Protein AF-A0A8T4UFV8-F1 (afdb_monomer_lite)

Radius of gyration: 16.1 Å; chains: 1; bounding box: 44×24×46 Å

Sequence (125 aa):
MRKVPFVVIIALAGFGLFLSLYMEAIGSAIPLARTTSTLVGVVGYGTILILSFLKLLRPDSKYRFGAAVFYVALFGAAVTAWMLLMELEEARYCHTCVLQLVIIFSILFSCIAGLRIVPWERRAE

Secondary structure (DSSP, 8-state):
--SHHHHHHHHHHHHHHHHHHHHHHHHTTS-THHHHHHHHHHHHHHHHHHHHHHHHH-TT-SS-HHHHHHHHHHHHHHHHHHHHHHHHHTT---HHHHHHHHHHHHHHHHHHHHHHHS-S-SS--

Foldseek 3Di:
DQLPLLVLQLVLLVVQLVLLVVCVVVVVVPDDVSNVLSVLSNVLSVLSNVLSVVCVVCVPDPDPSLVVNLVSLVVNLVSLVVVCVVCVVVVHDDPSSVVSNVSSVSNNVSSVVSCVVDPPPDPVD

pLDDT: mean 74.23, std 14.19, range [41.56, 90.44]

Structure (mmCIF, N/CA/C/O backbone):
data_AF-A0A8T4UFV8-F1
#
_entry.id   AF-A0A8T4UFV8-F1
#
loop_
_atom_site.group_PDB
_atom_site.id
_atom_site.type_symbol
_atom_site.label_atom_id
_atom_site.label_alt_id
_atom_site.label_comp_id
_atom_site.label_asym_id
_atom_site.label_entity_id
_atom_site.label_seq_id
_atom_site.pdbx_PDB_ins_code
_atom_site.Cartn_x
_atom_site.Cartn_y
_atom_site.Cartn_z
_atom_site.occupancy
_atom_site.B_iso_or_equiv
_atom_site.auth_seq_id
_atom_site.auth_comp_id
_atom_site.auth_asym_id
_atom_site.auth_atom_id
_atom_site.pdbx_PDB_model_num
ATOM 1 N N . MET A 1 1 ? -20.940 -7.078 12.968 1.00 41.56 1 MET A N 1
ATOM 2 C CA . MET A 1 1 ? -19.984 -7.497 11.915 1.00 41.56 1 MET A CA 1
ATOM 3 C C . MET A 1 1 ? -18.995 -6.364 11.557 1.00 41.56 1 MET A C 1
ATOM 5 O O . MET A 1 1 ? -18.971 -5.907 10.428 1.00 41.56 1 MET A O 1
ATOM 9 N N . ARG A 1 2 ? -18.176 -5.870 12.512 1.00 52.84 2 ARG A N 1
ATOM 10 C CA . ARG A 1 2 ? -17.313 -4.662 12.353 1.00 52.84 2 ARG A CA 1
ATOM 11 C C . ARG A 1 2 ? -15.851 -4.927 11.917 1.00 52.84 2 ARG A C 1
ATOM 13 O O . ARG A 1 2 ? -15.102 -3.976 11.735 1.00 52.84 2 ARG A O 1
ATOM 20 N N . LYS A 1 3 ? -15.418 -6.191 11.786 1.00 54.09 3 LYS A N 1
ATOM 21 C CA . LYS A 1 3 ? -13.991 -6.567 11.614 1.00 54.09 3 LYS A CA 1
ATOM 22 C C . LYS A 1 3 ? -13.541 -6.762 10.158 1.00 54.09 3 LYS A C 1
ATOM 24 O O . LYS A 1 3 ? -12.348 -6.722 9.886 1.00 54.09 3 LYS A O 1
ATOM 29 N N . VAL A 1 4 ? -14.482 -6.942 9.233 1.00 55.12 4 VAL A N 1
ATOM 30 C CA . VAL A 1 4 ? -14.207 -7.319 7.836 1.00 55.12 4 VAL A CA 1
ATOM 31 C C . VAL A 1 4 ? -13.317 -6.315 7.074 1.00 55.12 4 VAL A C 1
ATOM 33 O O . VAL A 1 4 ? -12.358 -6.770 6.457 1.00 55.12 4 VAL A O 1
ATOM 36 N N . PRO A 1 5 ? -13.513 -4.979 7.145 1.00 67.00 5 PRO A N 1
ATOM 37 C CA . PRO A 1 5 ? -12.725 -4.059 6.316 1.00 67.00 5 PRO A CA 1
ATOM 38 C C . PRO A 1 5 ? -11.251 -3.965 6.744 1.00 67.00 5 PRO A C 1
ATOM 40 O O . PRO A 1 5 ? -10.377 -3.807 5.901 1.00 67.00 5 PRO A O 1
ATOM 43 N N . PHE A 1 6 ? -10.945 -4.121 8.037 1.00 71.81 6 PHE A N 1
ATOM 44 C CA . PHE A 1 6 ? -9.563 -4.045 8.529 1.00 71.81 6 PHE A CA 1
ATOM 45 C C . PHE A 1 6 ? -8.750 -5.299 8.215 1.00 71.81 6 PHE A C 1
ATOM 47 O O . PHE A 1 6 ? -7.562 -5.193 7.938 1.00 71.81 6 PHE A O 1
ATOM 54 N N . VAL A 1 7 ? -9.380 -6.476 8.208 1.00 80.12 7 VAL A N 1
ATOM 55 C CA . VAL A 1 7 ? -8.702 -7.722 7.821 1.00 80.12 7 VAL A CA 1
ATOM 56 C C . VAL A 1 7 ? -8.296 -7.680 6.345 1.00 80.12 7 VAL A C 1
ATOM 58 O O . VAL A 1 7 ? -7.185 -8.079 6.012 1.00 80.12 7 VAL A O 1
ATOM 61 N N . VAL A 1 8 ? -9.147 -7.121 5.476 1.00 84.38 8 VAL A N 1
ATOM 62 C CA . VAL A 1 8 ? -8.826 -6.921 4.051 1.00 84.38 8 VAL A CA 1
ATOM 63 C C . VAL A 1 8 ? -7.657 -5.948 3.880 1.00 84.38 8 VAL A C 1
ATOM 65 O O . VAL A 1 8 ? -6.725 -6.247 3.140 1.00 84.38 8 VAL A O 1
ATOM 68 N N . ILE A 1 9 ? -7.651 -4.828 4.612 1.00 84.88 9 ILE A N 1
ATOM 69 C CA . ILE A 1 9 ? -6.534 -3.868 4.588 1.00 84.88 9 ILE A CA 1
ATOM 70 C C . ILE A 1 9 ? -5.229 -4.527 5.056 1.00 84.88 9 ILE A C 1
ATOM 72 O O . ILE A 1 9 ? -4.195 -4.316 4.431 1.00 84.88 9 ILE A O 1
ATOM 76 N N . ILE A 1 10 ? -5.266 -5.359 6.103 1.00 87.12 10 ILE A N 1
ATOM 77 C CA . ILE A 1 10 ? -4.088 -6.099 6.584 1.00 87.12 10 ILE A CA 1
ATOM 78 C C . ILE A 1 10 ? -3.585 -7.077 5.518 1.00 87.12 10 ILE A C 1
ATOM 80 O O . ILE A 1 10 ? -2.387 -7.111 5.254 1.00 87.12 10 ILE A O 1
ATOM 84 N N . ALA A 1 11 ? -4.475 -7.842 4.882 1.00 88.88 11 ALA A N 1
ATOM 85 C CA . ALA A 1 11 ? -4.091 -8.783 3.830 1.00 88.88 11 ALA A CA 1
ATOM 86 C C . ALA A 1 11 ? -3.463 -8.065 2.622 1.00 88.88 11 ALA A C 1
ATOM 88 O O . ALA A 1 11 ? -2.393 -8.455 2.159 1.00 88.88 11 ALA A O 1
ATOM 89 N N . LEU A 1 12 ? -4.085 -6.975 2.159 1.00 90.00 12 LEU A N 1
ATOM 90 C CA . LEU A 1 12 ? -3.583 -6.165 1.048 1.00 90.00 12 LEU A CA 1
ATOM 91 C C . LEU A 1 12 ? -2.240 -5.507 1.380 1.00 90.00 12 LEU A C 1
ATOM 93 O O . LEU A 1 12 ? -1.315 -5.559 0.573 1.00 90.00 12 LEU A O 1
ATOM 97 N N . ALA A 1 13 ? -2.106 -4.925 2.573 1.00 88.94 13 ALA A N 1
ATOM 98 C CA . ALA A 1 13 ? -0.862 -4.299 3.004 1.00 88.94 13 ALA A CA 1
ATOM 99 C C . ALA A 1 13 ? 0.253 -5.331 3.234 1.00 88.94 13 ALA A C 1
ATOM 101 O O . ALA A 1 13 ? 1.401 -5.069 2.893 1.00 88.9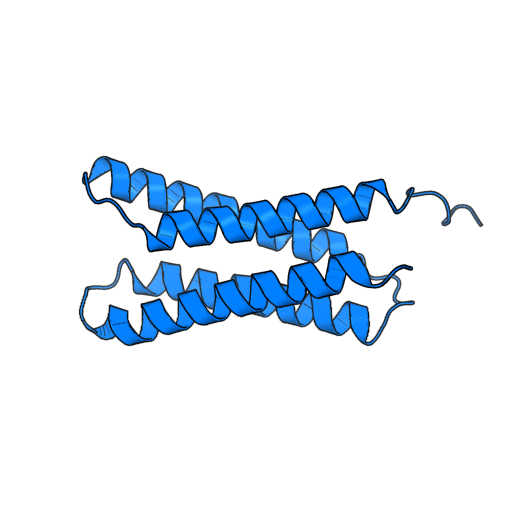4 13 ALA A O 1
ATOM 102 N N . GLY A 1 14 ? -0.078 -6.524 3.737 1.00 90.44 14 GLY A N 1
ATOM 103 C CA . GLY A 1 14 ? 0.857 -7.645 3.851 1.00 90.44 14 GLY A CA 1
ATOM 104 C C . GLY A 1 14 ? 1.376 -8.099 2.490 1.00 90.44 14 GLY A C 1
ATOM 105 O O . GLY A 1 14 ? 2.581 -8.255 2.310 1.00 90.44 14 GLY A O 1
ATOM 106 N N . PHE A 1 15 ? 0.483 -8.233 1.508 1.00 90.00 15 PHE A N 1
ATOM 107 C CA . PHE A 1 15 ? 0.864 -8.578 0.141 1.00 90.00 15 PHE A CA 1
ATOM 108 C C . PHE A 1 15 ? 1.711 -7.479 -0.524 1.00 90.00 15 PHE A C 1
ATOM 110 O O . PHE A 1 15 ? 2.739 -7.778 -1.130 1.00 90.00 15 PHE A O 1
ATOM 117 N N . GLY A 1 16 ? 1.346 -6.203 -0.352 1.00 86.00 16 GLY A N 1
ATOM 118 C CA . GLY A 1 16 ? 2.130 -5.066 -0.851 1.00 86.00 16 GLY A CA 1
ATOM 119 C C . GLY A 1 16 ? 3.519 -4.961 -0.210 1.00 86.00 16 GLY A C 1
ATOM 120 O O . GLY A 1 16 ? 4.506 -4.692 -0.903 1.00 86.00 16 GLY A O 1
ATOM 121 N N . LEU A 1 17 ? 3.621 -5.241 1.094 1.00 88.38 17 LEU A N 1
ATOM 122 C CA . LEU A 1 17 ? 4.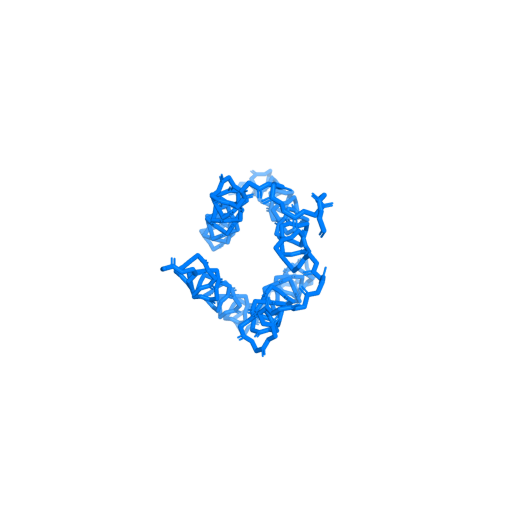892 -5.298 1.816 1.00 88.38 17 LEU A CA 1
ATOM 123 C C . LEU A 1 17 ? 5.771 -6.434 1.288 1.00 88.38 17 LEU A C 1
ATOM 125 O O . LEU A 1 17 ? 6.944 -6.210 0.996 1.00 88.38 17 LEU A O 1
ATOM 129 N N . PHE A 1 18 ? 5.199 -7.630 1.117 1.00 88.19 18 PHE A N 1
ATOM 130 C CA . PHE A 1 18 ? 5.907 -8.778 0.555 1.00 88.19 18 PHE A CA 1
ATOM 131 C C . PHE A 1 18 ? 6.451 -8.466 -0.841 1.00 88.19 18 PHE A C 1
ATOM 133 O O . PHE A 1 18 ? 7.628 -8.697 -1.102 1.00 88.19 18 PHE A O 1
ATOM 140 N N . LEU A 1 19 ? 5.633 -7.868 -1.711 1.00 84.44 19 LEU A N 1
ATOM 141 C CA . LEU A 1 19 ? 6.055 -7.476 -3.054 1.00 84.44 19 LEU A CA 1
ATOM 142 C C . LEU A 1 19 ? 7.193 -6.442 -3.021 1.00 84.44 19 LEU A C 1
ATOM 144 O O . LEU A 1 19 ? 8.127 -6.532 -3.810 1.00 84.44 19 LEU A O 1
ATOM 148 N N . SER A 1 20 ? 7.133 -5.477 -2.099 1.00 83.00 20 SER A N 1
ATOM 149 C CA . SER A 1 20 ? 8.171 -4.447 -1.941 1.00 83.00 20 SER A CA 1
ATOM 150 C C . SER A 1 20 ? 9.498 -5.047 -1.466 1.00 83.00 20 SER A C 1
ATOM 152 O O . SER A 1 20 ? 10.544 -4.728 -2.021 1.00 83.00 20 SER A O 1
ATOM 154 N N . LEU A 1 21 ? 9.457 -5.973 -0.503 1.00 83.56 21 LEU A N 1
ATOM 155 C CA . LEU A 1 21 ? 10.639 -6.709 -0.037 1.00 83.56 21 LEU A CA 1
ATOM 156 C C . LEU A 1 21 ? 11.196 -7.649 -1.111 1.00 83.56 21 LEU A C 1
ATOM 158 O O . LEU A 1 21 ? 12.407 -7.781 -1.245 1.00 83.56 21 LEU A O 1
ATOM 162 N N . TYR A 1 22 ? 10.327 -8.281 -1.899 1.00 81.50 22 TYR A N 1
ATOM 163 C CA . TYR A 1 22 ? 10.723 -9.120 -3.029 1.00 81.50 22 TYR A CA 1
ATOM 164 C C . TYR A 1 22 ? 11.426 -8.300 -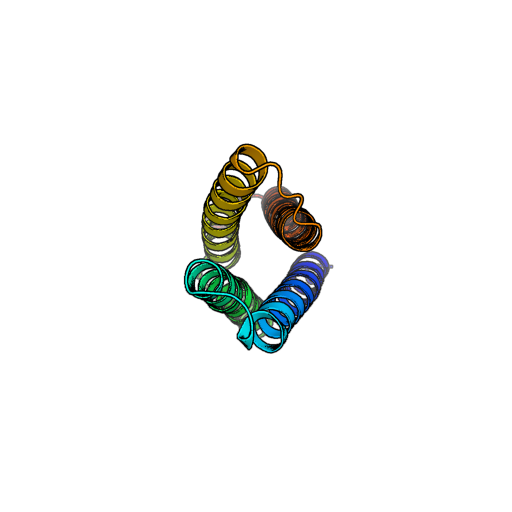4.120 1.00 81.50 22 TYR A C 1
ATOM 166 O O . TYR A 1 22 ? 12.466 -8.712 -4.632 1.00 81.50 22 TYR A O 1
ATOM 174 N N . MET A 1 23 ? 10.904 -7.107 -4.430 1.00 74.19 23 MET A N 1
ATOM 175 C CA . MET A 1 23 ? 11.548 -6.157 -5.342 1.00 74.19 23 MET A CA 1
ATOM 176 C C . MET A 1 23 ? 12.883 -5.650 -4.799 1.00 74.19 23 MET A C 1
ATOM 178 O O . MET A 1 23 ? 13.805 -5.494 -5.586 1.00 74.19 23 MET A O 1
ATOM 182 N N . GLU A 1 24 ? 13.011 -5.424 -3.491 1.00 75.88 24 GLU A N 1
ATOM 183 C CA . GLU A 1 24 ? 14.287 -5.053 -2.864 1.00 75.88 24 GLU A CA 1
ATOM 184 C C . GLU A 1 24 ? 15.309 -6.194 -2.965 1.00 75.88 24 GLU A C 1
ATOM 186 O O . GLU A 1 24 ? 16.445 -5.992 -3.391 1.00 75.88 24 GLU A O 1
ATOM 191 N N . ALA A 1 25 ? 14.884 -7.421 -2.650 1.00 73.19 25 ALA A N 1
ATOM 192 C CA . ALA A 1 25 ? 15.738 -8.603 -2.690 1.00 73.19 25 ALA A CA 1
ATOM 193 C C . ALA A 1 25 ? 16.275 -8.881 -4.105 1.00 73.19 25 ALA A C 1
ATOM 195 O O . ALA A 1 25 ? 17.467 -9.140 -4.275 1.00 73.19 25 ALA A O 1
ATOM 196 N N . ILE A 1 26 ? 15.420 -8.778 -5.129 1.00 70.06 26 ILE A N 1
ATOM 197 C CA . ILE A 1 26 ? 15.797 -8.987 -6.539 1.00 70.06 26 ILE A CA 1
ATOM 198 C C . ILE A 1 26 ? 16.455 -7.741 -7.149 1.00 70.06 26 ILE A C 1
ATOM 200 O O . ILE A 1 26 ? 17.308 -7.845 -8.028 1.00 70.06 26 ILE A O 1
ATOM 204 N N . GLY A 1 27 ? 16.070 -6.553 -6.684 1.00 56.84 27 GLY A N 1
ATOM 205 C CA . GLY A 1 27 ? 16.544 -5.250 -7.148 1.00 56.84 27 GLY A CA 1
ATOM 206 C C . GLY A 1 27 ? 17.980 -4.922 -6.751 1.00 56.84 27 GLY A C 1
ATOM 207 O O . GLY A 1 27 ? 18.545 -3.984 -7.307 1.00 56.84 27 GLY A O 1
ATOM 208 N N . SER A 1 28 ? 18.605 -5.736 -5.896 1.00 49.47 28 SER A N 1
ATOM 209 C CA . SER A 1 28 ? 20.035 -5.677 -5.552 1.00 49.47 28 SER A CA 1
ATOM 210 C C . SER A 1 28 ? 20.998 -5.795 -6.756 1.00 49.47 28 SER A C 1
ATOM 212 O O . SER A 1 28 ? 22.207 -5.654 -6.586 1.00 49.47 28 SER A O 1
ATOM 214 N N . ALA A 1 29 ? 20.478 -5.976 -7.979 1.00 46.25 29 ALA A N 1
ATOM 215 C CA . ALA A 1 29 ? 21.226 -6.004 -9.235 1.00 46.25 29 ALA A CA 1
ATOM 216 C C . ALA A 1 29 ? 21.089 -4.748 -10.146 1.00 46.25 29 ALA A C 1
ATOM 218 O O . ALA A 1 29 ? 21.723 -4.728 -11.200 1.00 46.25 29 ALA A O 1
ATOM 219 N N . ILE A 1 30 ? 20.276 -3.717 -9.828 1.00 45.53 30 ILE A N 1
ATOM 220 C CA . ILE A 1 30 ? 19.976 -2.576 -10.746 1.00 45.53 30 ILE A CA 1
ATOM 221 C C . ILE A 1 30 ? 19.896 -1.226 -9.971 1.00 45.53 30 ILE A C 1
ATOM 223 O O . ILE A 1 30 ? 19.344 -1.201 -8.873 1.00 45.53 30 ILE A O 1
ATOM 227 N N . PRO A 1 31 ? 20.451 -0.098 -10.483 1.00 43.78 31 PRO A N 1
ATOM 228 C CA . PRO A 1 31 ? 20.967 1.001 -9.654 1.00 43.78 31 PRO A CA 1
ATOM 229 C C . PRO A 1 31 ? 19.919 1.933 -9.011 1.00 43.78 31 PRO A C 1
ATOM 231 O O . PRO A 1 31 ? 18.870 2.216 -9.581 1.00 43.78 31 PRO A O 1
ATOM 234 N N . LEU A 1 32 ? 20.296 2.424 -7.821 1.00 44.53 32 LEU A N 1
ATOM 235 C CA . LEU A 1 32 ? 19.887 3.555 -6.954 1.00 44.53 32 LEU A CA 1
ATOM 236 C C . LEU A 1 32 ? 18.525 4.279 -7.099 1.00 44.53 32 LEU A C 1
ATOM 238 O O . LEU A 1 32 ? 18.014 4.752 -6.088 1.00 44.53 32 LEU A O 1
ATOM 242 N N . ALA A 1 33 ? 17.915 4.402 -8.277 1.00 46.25 33 ALA A N 1
ATOM 243 C CA . ALA A 1 33 ? 16.578 5.000 -8.413 1.00 46.25 33 ALA A CA 1
ATOM 244 C C . ALA A 1 33 ? 15.471 4.046 -7.920 1.00 46.25 33 ALA A C 1
ATOM 246 O O . ALA A 1 33 ? 14.411 4.477 -7.471 1.00 46.25 33 ALA A O 1
ATOM 247 N N . ARG A 1 34 ? 15.745 2.734 -7.946 1.00 53.59 34 ARG A N 1
ATOM 248 C CA . ARG A 1 34 ? 14.801 1.689 -7.534 1.00 53.59 34 ARG A CA 1
ATOM 249 C C . ARG A 1 34 ? 14.751 1.490 -6.011 1.00 53.59 34 ARG A C 1
ATOM 251 O O . ARG A 1 34 ? 13.676 1.211 -5.489 1.00 53.59 34 ARG A O 1
ATOM 258 N N . THR A 1 35 ? 15.858 1.712 -5.296 1.00 53.72 35 THR A N 1
ATOM 259 C CA . THR A 1 35 ? 15.987 1.454 -3.844 1.00 53.72 35 THR A CA 1
ATOM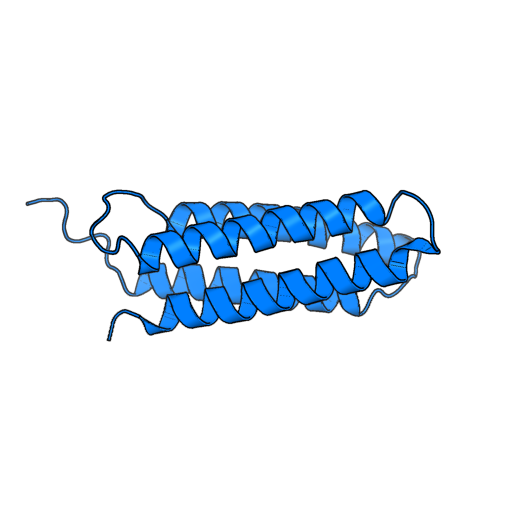 260 C C . THR A 1 35 ? 15.195 2.430 -2.974 1.00 53.72 35 THR A C 1
ATOM 262 O O . THR A 1 35 ? 14.665 2.055 -1.932 1.00 53.72 35 THR A O 1
ATOM 265 N N . THR A 1 36 ? 15.050 3.690 -3.387 1.00 56.88 36 THR A N 1
ATOM 266 C CA . THR A 1 36 ? 14.217 4.653 -2.648 1.00 56.88 36 THR A CA 1
ATOM 267 C C . THR A 1 36 ? 12.733 4.310 -2.770 1.00 56.88 36 THR A C 1
ATOM 269 O O . THR A 1 36 ? 11.998 4.406 -1.790 1.00 56.88 36 THR A O 1
ATOM 272 N N . SER A 1 37 ? 12.292 3.839 -3.941 1.00 64.88 37 SER A N 1
ATOM 273 C CA . SER A 1 37 ? 10.892 3.470 -4.193 1.00 64.88 37 SER A CA 1
ATOM 274 C C . SER A 1 37 ? 10.443 2.231 -3.405 1.00 64.88 37 SER A C 1
ATOM 276 O O . SER A 1 37 ? 9.347 2.211 -2.839 1.00 64.88 37 SER A O 1
ATOM 278 N N . THR A 1 38 ? 11.308 1.220 -3.295 1.00 69.44 38 THR A N 1
ATOM 279 C CA . THR A 1 38 ? 11.058 -0.013 -2.539 1.00 69.44 38 THR A CA 1
ATOM 280 C C . THR A 1 38 ? 11.043 0.252 -1.040 1.00 69.44 38 THR A C 1
ATOM 282 O O . THR A 1 38 ? 10.119 -0.198 -0.364 1.00 69.44 38 THR A O 1
ATOM 285 N N . LEU A 1 39 ? 11.978 1.055 -0.522 1.00 74.69 39 LEU A N 1
ATOM 286 C CA . LEU A 1 39 ? 11.983 1.499 0.877 1.00 74.69 39 LEU A CA 1
ATOM 287 C C . LEU A 1 39 ? 10.732 2.307 1.232 1.00 74.69 39 LEU A C 1
ATOM 289 O O . LEU A 1 39 ? 10.125 2.060 2.274 1.00 74.69 39 LEU A O 1
ATOM 293 N N . VAL A 1 40 ? 10.296 3.224 0.363 1.00 78.75 40 VAL A N 1
ATOM 294 C CA . VAL A 1 40 ? 9.043 3.971 0.564 1.00 78.75 40 VAL A CA 1
ATOM 295 C C . VAL A 1 40 ? 7.841 3.023 0.596 1.00 78.75 40 VAL A C 1
ATOM 297 O O . VAL A 1 40 ? 6.977 3.171 1.461 1.00 78.75 40 VAL A O 1
ATOM 300 N N . GLY A 1 41 ? 7.811 2.006 -0.271 1.00 78.94 41 GLY A N 1
ATOM 301 C CA . GLY A 1 41 ? 6.805 0.942 -0.231 1.00 78.94 41 GLY A CA 1
ATOM 302 C C . GLY A 1 41 ? 6.830 0.159 1.086 1.00 78.94 41 GLY A C 1
ATOM 303 O O . GLY A 1 41 ? 5.795 0.008 1.735 1.00 78.94 41 GLY A O 1
ATOM 304 N N . VAL A 1 42 ? 8.010 -0.278 1.534 1.00 85.44 42 VAL A N 1
ATOM 305 C CA . VAL A 1 42 ? 8.193 -1.020 2.793 1.00 85.44 42 VAL A CA 1
ATOM 306 C C . VAL A 1 42 ? 7.716 -0.202 3.992 1.00 85.44 42 VAL A C 1
ATOM 308 O O . VAL A 1 42 ? 6.937 -0.698 4.807 1.00 85.44 42 VAL A O 1
ATOM 311 N N . VAL A 1 43 ? 8.124 1.065 4.081 1.00 87.56 43 VAL A N 1
ATOM 312 C CA . VAL A 1 43 ? 7.712 1.966 5.164 1.00 87.56 43 VAL A CA 1
ATOM 313 C C . VAL A 1 43 ? 6.213 2.256 5.089 1.00 87.56 43 VAL A C 1
ATOM 315 O O . VAL A 1 43 ? 5.529 2.200 6.112 1.00 87.56 43 VAL A O 1
ATOM 318 N N . GLY A 1 44 ? 5.672 2.510 3.896 1.00 86.44 44 GLY A N 1
ATOM 319 C CA . GLY A 1 44 ? 4.254 2.793 3.680 1.00 86.44 44 GLY A CA 1
ATOM 320 C C . GLY A 1 44 ? 3.353 1.623 4.078 1.00 86.44 44 GLY A C 1
ATOM 321 O O . GLY A 1 44 ? 2.500 1.766 4.958 1.00 86.44 44 GLY A O 1
ATOM 322 N N . TYR A 1 45 ? 3.572 0.440 3.497 1.00 87.69 45 TYR A N 1
ATOM 323 C CA . TYR A 1 45 ? 2.795 -0.761 3.819 1.00 87.69 45 TYR A CA 1
ATOM 324 C C . TYR A 1 45 ? 3.030 -1.243 5.254 1.00 87.69 45 TYR A C 1
ATOM 326 O O . TYR A 1 45 ? 2.076 -1.651 5.919 1.00 87.69 45 TYR A O 1
ATOM 334 N N . GLY A 1 46 ? 4.260 -1.137 5.769 1.00 88.19 46 GLY A N 1
ATOM 335 C CA . GLY A 1 46 ? 4.574 -1.436 7.167 1.00 88.19 46 GLY A CA 1
ATOM 336 C C . GLY A 1 46 ? 3.801 -0.538 8.135 1.00 88.19 46 GLY A C 1
ATOM 337 O O . GLY A 1 46 ? 3.188 -1.026 9.084 1.00 88.19 46 GLY A O 1
ATOM 338 N N . THR A 1 47 ? 3.729 0.763 7.849 1.00 88.06 47 THR A N 1
ATOM 339 C CA . THR A 1 47 ? 2.941 1.717 8.644 1.00 88.06 47 THR A CA 1
ATOM 340 C C . THR A 1 47 ? 1.447 1.390 8.581 1.00 88.06 47 THR A C 1
ATOM 342 O O . THR A 1 47 ? 0.782 1.367 9.617 1.00 88.06 47 THR A O 1
ATOM 345 N N . ILE A 1 48 ? 0.912 1.066 7.396 1.00 87.00 48 ILE A N 1
ATOM 346 C CA . ILE A 1 48 ? -0.491 0.648 7.231 1.00 87.00 48 ILE A CA 1
ATOM 347 C C . ILE A 1 48 ? -0.791 -0.615 8.049 1.00 87.00 48 ILE A C 1
ATOM 349 O O . ILE A 1 48 ? -1.818 -0.668 8.733 1.00 87.00 48 ILE A O 1
ATOM 353 N N . LEU A 1 49 ? 0.100 -1.611 8.026 1.00 87.88 49 LEU A N 1
ATOM 354 C CA . LEU A 1 49 ? -0.031 -2.838 8.813 1.00 87.88 49 LEU A CA 1
ATOM 355 C C . LEU A 1 49 ? -0.044 -2.545 10.309 1.00 87.88 49 LEU A C 1
ATOM 357 O O . LEU A 1 49 ? -0.974 -2.965 10.995 1.00 87.88 49 LEU A O 1
ATOM 361 N N . ILE A 1 50 ? 0.935 -1.788 10.810 1.00 87.81 50 ILE A N 1
ATOM 362 C CA . ILE A 1 50 ? 1.035 -1.441 12.233 1.00 87.81 50 ILE A CA 1
ATOM 363 C C . ILE A 1 50 ? -0.225 -0.701 12.688 1.00 87.81 50 ILE A C 1
ATOM 365 O O . ILE A 1 50 ? -0.831 -1.077 13.691 1.00 87.81 50 ILE A O 1
ATOM 369 N N . LEU A 1 51 ? -0.678 0.305 11.935 1.00 84.75 51 LEU A N 1
ATOM 370 C CA . LEU A 1 51 ? -1.893 1.060 12.257 1.00 84.75 51 LEU A CA 1
ATOM 371 C C . LEU A 1 51 ? -3.150 0.176 12.240 1.00 84.75 51 LEU A C 1
ATOM 373 O O . LEU A 1 51 ? -4.030 0.331 13.092 1.00 84.75 51 LEU A O 1
ATOM 377 N N . SER A 1 52 ? -3.227 -0.772 11.306 1.00 82.19 52 SER A N 1
ATOM 378 C CA . SER A 1 52 ? -4.358 -1.699 11.192 1.00 82.19 52 SER A CA 1
ATOM 379 C C . SER A 1 52 ? -4.373 -2.728 12.327 1.00 82.19 52 SER A C 1
ATOM 381 O O . SER A 1 52 ? -5.428 -2.980 12.912 1.00 82.19 52 SER A O 1
ATOM 383 N N . PHE A 1 53 ? -3.209 -3.259 12.715 1.00 82.50 53 PHE A N 1
ATOM 384 C CA . PHE A 1 53 ? -3.058 -4.136 13.880 1.00 82.50 53 PHE A CA 1
ATOM 385 C C . PHE A 1 53 ? -3.342 -3.402 15.193 1.00 82.50 53 PHE A C 1
ATOM 387 O O . PHE A 1 53 ? -4.050 -3.931 16.049 1.00 82.50 53 PHE A O 1
ATOM 394 N N . LEU A 1 54 ? -2.873 -2.160 15.342 1.00 81.62 54 LEU A N 1
ATOM 395 C CA . LEU A 1 54 ? -3.168 -1.323 16.507 1.00 81.62 54 LEU A CA 1
ATOM 396 C C . LEU A 1 54 ? -4.669 -1.072 16.660 1.00 81.62 54 LEU A C 1
ATOM 398 O O . LEU A 1 54 ? -5.178 -1.105 17.781 1.00 81.62 54 LEU A O 1
ATOM 402 N N . LYS A 1 55 ? -5.402 -0.881 15.555 1.00 75.75 55 LYS A N 1
ATOM 403 C CA . LYS A 1 55 ? -6.867 -0.782 15.601 1.00 75.75 55 LYS A CA 1
ATOM 404 C C . LYS A 1 55 ? -7.522 -2.096 16.034 1.00 75.75 55 LYS A C 1
ATOM 406 O O . LYS A 1 55 ? -8.523 -2.053 16.748 1.00 75.75 55 LYS A O 1
ATOM 411 N N . LEU A 1 56 ? -6.965 -3.237 15.623 1.00 74.25 56 LEU A N 1
ATOM 412 C CA . LEU A 1 56 ? -7.438 -4.564 16.022 1.00 74.25 56 LEU A CA 1
ATOM 413 C C . LEU A 1 56 ? -7.237 -4.810 17.528 1.00 74.25 56 LEU A C 1
ATOM 415 O O . LEU A 1 56 ? -8.126 -5.346 18.184 1.00 74.25 56 LEU A O 1
ATOM 419 N N . LEU A 1 57 ? -6.088 -4.383 18.061 1.00 77.19 57 LEU A N 1
ATOM 420 C CA . LEU A 1 57 ? -5.696 -4.531 19.467 1.00 77.19 57 LEU A CA 1
ATOM 421 C C . LEU A 1 57 ? -6.379 -3.515 20.394 1.00 77.19 57 LEU A C 1
ATOM 423 O O . LEU A 1 57 ? -6.650 -3.823 21.551 1.00 77.19 57 LEU A O 1
ATOM 427 N N . ARG A 1 58 ? -6.659 -2.298 19.911 1.00 74.69 58 ARG A N 1
ATOM 428 C CA . ARG A 1 58 ? -7.339 -1.233 20.669 1.00 74.69 58 ARG A CA 1
ATOM 429 C C . ARG A 1 58 ? -8.540 -0.684 19.887 1.00 74.69 58 ARG A C 1
ATOM 431 O O . ARG A 1 58 ? -8.468 0.425 19.340 1.00 74.69 58 ARG A O 1
ATOM 438 N N . PRO A 1 59 ? -9.663 -1.424 19.841 1.00 65.56 59 PRO A N 1
ATOM 439 C CA . PRO A 1 59 ? -10.844 -1.025 19.078 1.00 65.56 59 PRO A CA 1
ATOM 440 C C . PRO A 1 59 ? -11.502 0.261 19.606 1.00 65.56 59 PRO A C 1
ATOM 442 O O . PRO A 1 59 ? -11.931 1.077 18.785 1.00 65.56 59 PRO A O 1
ATOM 445 N N . ASP A 1 60 ? -11.487 0.489 20.924 1.00 63.03 60 ASP A N 1
ATOM 446 C CA . ASP A 1 60 ? -12.151 1.623 21.602 1.00 63.03 60 ASP A CA 1
ATOM 447 C C . ASP A 1 60 ? -11.295 2.890 21.713 1.00 63.03 60 ASP A C 1
ATOM 449 O O . ASP A 1 60 ? -11.672 3.879 22.344 1.00 63.03 60 ASP A O 1
ATOM 453 N N . SER A 1 61 ? -10.119 2.895 21.088 1.00 63.16 61 SER A N 1
ATOM 454 C CA . SER A 1 61 ? -9.270 4.076 21.106 1.00 63.16 61 SER A CA 1
ATOM 455 C C . SER A 1 61 ? -9.946 5.252 20.377 1.00 63.16 61 SER A C 1
ATOM 457 O O . SER A 1 61 ? -10.544 5.105 19.304 1.00 63.16 61 SER A O 1
ATOM 459 N N . LYS A 1 62 ? -9.778 6.460 20.932 1.00 59.53 62 LYS A N 1
ATOM 460 C CA . LYS A 1 62 ? -10.217 7.714 20.303 1.00 59.53 62 LYS A CA 1
ATOM 461 C C . LYS A 1 62 ? -9.427 8.051 19.027 1.00 59.53 62 LYS A C 1
ATOM 463 O O . LYS A 1 62 ? -9.832 8.984 18.330 1.00 59.53 62 LYS A O 1
ATOM 468 N N . TYR A 1 63 ? -8.346 7.328 18.719 1.00 60.00 63 TYR A N 1
ATOM 469 C CA . TYR A 1 63 ? -7.470 7.592 17.579 1.00 60.00 63 TYR A CA 1
ATOM 470 C C . TYR A 1 63 ? -8.155 7.245 16.249 1.00 60.00 63 TYR A C 1
ATOM 472 O O . TYR A 1 63 ? -8.722 6.164 16.059 1.00 60.00 63 TYR A O 1
ATOM 480 N N . ARG A 1 64 ? -8.072 8.176 15.291 1.00 69.44 64 ARG A N 1
ATOM 481 C CA . ARG A 1 64 ? -8.620 8.038 13.933 1.00 69.44 64 ARG A CA 1
ATOM 482 C C . ARG A 1 64 ? -7.695 7.190 13.048 1.00 69.44 64 ARG A C 1
ATOM 484 O O . ARG A 1 64 ? -7.228 7.654 12.014 1.00 69.44 64 ARG A O 1
ATOM 491 N N . PHE A 1 65 ? -7.438 5.942 13.444 1.00 73.94 65 PHE A N 1
ATOM 492 C CA . PHE A 1 65 ? -6.547 5.027 12.716 1.00 73.94 65 PHE A CA 1
ATOM 493 C C . PHE A 1 65 ? -6.936 4.859 11.240 1.00 73.94 65 PHE A C 1
ATOM 495 O O . PHE A 1 65 ? -6.063 4.834 10.383 1.00 73.94 65 PHE A O 1
ATOM 502 N N . GLY A 1 66 ? -8.237 4.828 10.925 1.00 70.94 66 GLY A N 1
ATOM 503 C CA . GLY A 1 66 ? -8.709 4.766 9.537 1.00 70.94 66 GLY A CA 1
ATOM 504 C C . GLY A 1 66 ? -8.319 5.991 8.702 1.00 70.94 66 GLY A C 1
ATOM 505 O O . GLY A 1 66 ? -7.952 5.836 7.544 1.00 70.94 66 GLY A O 1
ATOM 506 N N . ALA A 1 67 ? -8.322 7.191 9.295 1.00 75.12 67 ALA A N 1
ATOM 507 C CA . ALA A 1 67 ? -7.868 8.403 8.614 1.00 75.12 67 ALA A CA 1
ATOM 508 C C . ALA A 1 67 ? -6.347 8.388 8.412 1.00 75.12 67 ALA A C 1
ATOM 510 O O . ALA A 1 67 ? -5.876 8.723 7.334 1.00 75.12 67 ALA A O 1
ATOM 511 N N . ALA A 1 68 ? -5.582 7.941 9.413 1.00 81.62 68 ALA A N 1
ATOM 512 C CA . ALA A 1 68 ? -4.130 7.804 9.288 1.00 81.62 68 ALA A CA 1
ATOM 513 C C . ALA A 1 68 ? -3.744 6.815 8.174 1.00 81.62 68 ALA A C 1
ATOM 515 O O . ALA A 1 68 ? -2.931 7.151 7.319 1.00 81.62 68 ALA A O 1
ATOM 516 N N . VAL A 1 69 ? -4.382 5.638 8.128 1.00 83.69 69 VAL A N 1
ATOM 517 C CA . VAL A 1 69 ? -4.188 4.660 7.043 1.00 83.69 69 VAL A CA 1
ATOM 518 C C . VAL A 1 69 ? -4.559 5.262 5.687 1.00 83.69 69 VAL A C 1
ATOM 520 O O . VAL A 1 69 ? -3.814 5.089 4.728 1.00 83.69 69 VAL A O 1
ATOM 523 N N . PHE A 1 70 ? -5.662 6.010 5.611 1.00 83.94 70 PHE A N 1
ATOM 524 C CA . PHE A 1 70 ? -6.082 6.679 4.382 1.00 83.94 70 PHE A CA 1
ATOM 525 C C . PHE A 1 70 ? -5.046 7.698 3.884 1.00 83.94 70 PHE A C 1
ATOM 527 O O . PHE A 1 70 ? -4.687 7.657 2.713 1.00 83.94 70 PHE A O 1
ATOM 534 N N . TYR A 1 71 ? -4.516 8.567 4.753 1.00 84.75 71 TYR A N 1
ATOM 535 C CA . TYR A 1 71 ? -3.491 9.545 4.361 1.00 84.75 71 TYR A CA 1
ATOM 536 C C . TYR A 1 71 ? -2.182 8.883 3.926 1.00 84.75 71 TYR A C 1
ATOM 538 O O . TYR A 1 71 ? -1.592 9.301 2.932 1.00 84.75 71 TYR A O 1
ATOM 546 N N . VAL A 1 72 ? -1.749 7.830 4.627 1.00 87.25 72 VAL A N 1
ATOM 547 C CA . VAL A 1 72 ? -0.548 7.069 4.248 1.00 87.25 72 VAL A CA 1
ATOM 548 C C . VAL A 1 72 ? -0.748 6.389 2.892 1.00 87.25 72 VAL A C 1
ATOM 550 O O . VAL A 1 72 ? 0.127 6.472 2.033 1.00 87.25 72 VAL A O 1
ATOM 553 N N . ALA A 1 73 ? -1.910 5.772 2.661 1.00 85.56 73 ALA A N 1
ATOM 554 C CA . ALA A 1 73 ? -2.233 5.152 1.379 1.00 85.56 73 ALA A CA 1
ATOM 555 C C . ALA A 1 73 ? -2.344 6.186 0.244 1.00 85.56 73 ALA A C 1
ATOM 557 O O . ALA A 1 73 ? -1.887 5.920 -0.862 1.00 85.56 73 ALA A O 1
ATOM 558 N N . LEU A 1 74 ? -2.890 7.377 0.511 1.00 87.88 74 LEU A N 1
ATOM 559 C CA . LEU A 1 74 ? -2.994 8.462 -0.469 1.00 87.88 74 LEU A CA 1
ATOM 560 C C . LEU A 1 74 ? -1.609 8.977 -0.879 1.00 87.88 74 LEU A C 1
ATOM 562 O O . LEU A 1 74 ? -1.336 9.147 -2.065 1.00 87.88 74 LEU A O 1
ATOM 566 N N . PHE A 1 75 ? -0.726 9.185 0.101 1.00 88.06 75 PHE A N 1
ATOM 567 C CA . PHE A 1 75 ? 0.658 9.571 -0.155 1.00 88.06 75 PHE A CA 1
ATOM 568 C C . PHE A 1 75 ? 1.393 8.492 -0.961 1.00 88.06 75 PHE A C 1
ATOM 570 O O . PHE A 1 75 ? 2.026 8.805 -1.966 1.00 88.06 75 PHE A O 1
ATOM 577 N N . GLY A 1 76 ? 1.238 7.219 -0.581 1.00 84.56 76 GLY A N 1
ATOM 578 C CA . GLY A 1 76 ? 1.781 6.089 -1.336 1.00 84.56 76 GLY A CA 1
ATOM 579 C C . GLY A 1 76 ? 1.284 6.058 -2.783 1.00 84.56 76 GLY A C 1
ATOM 580 O O . GLY A 1 76 ? 2.090 5.917 -3.694 1.00 84.56 76 GLY A O 1
ATOM 581 N N . ALA A 1 77 ? -0.016 6.276 -3.011 1.00 85.25 77 ALA A N 1
ATOM 582 C CA . ALA A 1 77 ? -0.600 6.315 -4.353 1.00 85.25 77 ALA A CA 1
ATOM 583 C C . ALA A 1 77 ? 0.034 7.407 -5.221 1.00 85.25 77 ALA A C 1
ATOM 585 O O . ALA A 1 77 ? 0.367 7.150 -6.375 1.00 85.25 77 ALA A O 1
ATOM 586 N N . ALA A 1 78 ? 0.219 8.608 -4.665 1.00 86.31 78 ALA A N 1
ATOM 587 C CA . ALA A 1 78 ? 0.826 9.728 -5.376 1.00 86.31 78 ALA A CA 1
ATOM 588 C C . ALA A 1 78 ? 2.280 9.428 -5.768 1.00 86.31 78 ALA A C 1
ATOM 590 O O . ALA A 1 78 ? 2.663 9.652 -6.914 1.00 86.31 78 ALA A O 1
ATOM 591 N N . VAL A 1 79 ? 3.067 8.861 -4.846 1.00 84.38 79 VAL A N 1
ATOM 592 C CA . VAL A 1 79 ? 4.460 8.481 -5.118 1.00 84.38 79 VAL A CA 1
ATOM 593 C C . VAL A 1 79 ? 4.533 7.376 -6.176 1.00 84.38 79 VAL A C 1
ATOM 595 O O . VAL A 1 79 ? 5.293 7.502 -7.133 1.00 84.38 79 VAL A O 1
ATOM 598 N N . THR A 1 80 ? 3.729 6.314 -6.060 1.00 81.62 80 THR A N 1
ATOM 599 C CA . THR A 1 80 ? 3.741 5.217 -7.042 1.00 81.62 80 THR A CA 1
ATOM 600 C C . THR A 1 80 ? 3.225 5.668 -8.411 1.00 81.62 80 THR A C 1
ATOM 602 O O . THR A 1 80 ? 3.755 5.233 -9.429 1.00 81.62 80 THR A O 1
ATOM 605 N N . ALA A 1 81 ? 2.232 6.562 -8.465 1.00 83.62 81 ALA A N 1
ATOM 606 C CA . ALA A 1 81 ? 1.729 7.122 -9.719 1.00 83.62 81 ALA A CA 1
ATOM 607 C C . ALA A 1 81 ? 2.771 8.009 -10.409 1.00 83.62 81 ALA A C 1
ATOM 609 O O . ALA A 1 81 ? 2.956 7.894 -11.618 1.00 83.62 81 ALA A O 1
ATOM 610 N N . TRP A 1 82 ? 3.484 8.842 -9.644 1.00 83.19 82 TRP A N 1
ATOM 611 C CA . TRP A 1 82 ? 4.599 9.632 -10.162 1.00 83.19 82 TRP A CA 1
ATOM 612 C C . TRP A 1 82 ? 5.696 8.735 -10.746 1.00 83.19 82 TRP A C 1
ATOM 614 O O . TRP A 1 82 ? 6.129 8.945 -1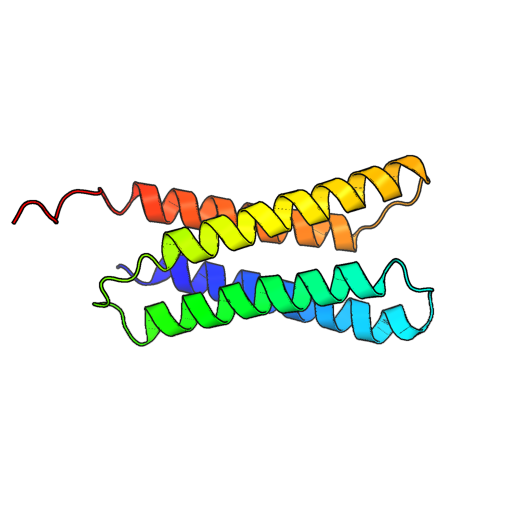1.872 1.00 83.19 82 TRP A O 1
ATOM 624 N N . MET A 1 83 ? 6.092 7.681 -10.025 1.00 74.56 83 MET A N 1
ATOM 625 C CA . MET A 1 83 ? 7.085 6.715 -10.513 1.00 74.56 83 MET A CA 1
ATOM 626 C C . MET A 1 83 ? 6.628 5.999 -11.787 1.00 74.56 83 MET A C 1
ATOM 628 O O . MET A 1 83 ? 7.410 5.842 -12.719 1.00 74.56 83 MET A O 1
ATOM 632 N N . LEU A 1 84 ? 5.356 5.591 -11.851 1.00 77.62 84 LEU A N 1
ATOM 633 C CA . LEU A 1 84 ? 4.805 4.960 -13.048 1.00 77.62 84 LEU A CA 1
ATOM 634 C C . LEU A 1 84 ? 4.841 5.914 -14.252 1.00 77.62 84 LEU A C 1
ATOM 636 O O . LEU A 1 84 ? 5.124 5.466 -15.359 1.00 77.62 84 LEU A O 1
ATOM 640 N N . LEU A 1 85 ? 4.577 7.207 -14.037 1.00 81.12 85 LEU A N 1
ATOM 641 C CA . LEU A 1 85 ? 4.659 8.229 -15.080 1.00 81.12 85 LEU A CA 1
ATOM 642 C C . LEU A 1 85 ? 6.085 8.336 -15.645 1.00 81.12 85 LEU A C 1
ATOM 644 O O . LEU A 1 85 ? 6.250 8.314 -16.860 1.00 81.12 85 LEU A O 1
ATOM 648 N N . MET A 1 86 ? 7.098 8.370 -14.773 1.00 80.12 86 MET A N 1
ATOM 649 C CA . MET A 1 86 ? 8.509 8.431 -15.180 1.00 80.12 86 MET A CA 1
ATOM 650 C C . MET A 1 86 ? 8.933 7.180 -15.974 1.00 80.12 86 MET A C 1
ATOM 652 O O . MET A 1 86 ? 9.609 7.284 -16.990 1.00 80.12 86 MET A O 1
ATOM 656 N N . GLU A 1 87 ? 8.497 5.984 -15.562 1.00 75.94 87 GLU A N 1
ATOM 657 C CA . GLU A 1 87 ? 8.786 4.732 -16.290 1.00 75.94 87 GLU A CA 1
ATOM 658 C C . GLU A 1 87 ? 8.102 4.693 -17.674 1.00 75.94 87 GLU A C 1
ATOM 660 O O . GLU A 1 87 ? 8.677 4.203 -18.650 1.00 75.94 87 GLU A O 1
ATOM 665 N N . LEU A 1 88 ? 6.888 5.252 -17.780 1.00 77.69 88 LEU A N 1
ATOM 666 C CA . LEU A 1 88 ? 6.167 5.421 -19.047 1.00 77.69 88 LEU A CA 1
ATOM 667 C C . LEU A 1 88 ? 6.904 6.361 -20.011 1.00 77.69 88 LEU A C 1
ATOM 669 O O . LEU A 1 88 ? 6.951 6.065 -21.206 1.00 77.69 88 LEU A O 1
ATOM 673 N N . GLU A 1 89 ? 7.497 7.450 -19.511 1.00 80.50 89 GLU A N 1
ATOM 674 C CA . GLU A 1 89 ? 8.328 8.359 -20.316 1.00 80.50 89 GLU A CA 1
ATOM 675 C C . GLU A 1 89 ? 9.581 7.661 -20.869 1.00 80.50 89 GLU A C 1
ATOM 677 O O . GLU A 1 89 ? 9.978 7.914 -22.006 1.00 80.50 89 GLU A O 1
ATOM 682 N N . GLU A 1 90 ? 10.158 6.715 -20.123 1.00 79.12 90 GLU A N 1
ATOM 683 C CA . GLU A 1 90 ? 11.293 5.891 -20.566 1.00 79.12 90 GLU A CA 1
ATOM 684 C C . GLU A 1 90 ? 10.890 4.674 -21.431 1.00 79.12 90 GLU A C 1
ATOM 686 O O . GLU A 1 90 ? 11.736 3.839 -21.765 1.00 79.12 90 GLU A O 1
ATOM 691 N N . ALA A 1 91 ? 9.607 4.545 -21.800 1.00 71.75 91 ALA A N 1
ATOM 692 C CA . ALA A 1 91 ? 9.035 3.399 -22.518 1.00 71.75 91 ALA A CA 1
ATOM 693 C C . ALA A 1 91 ? 9.290 2.034 -21.838 1.00 71.75 91 ALA A C 1
ATOM 695 O O . ALA A 1 91 ? 9.298 0.983 -22.489 1.00 71.75 91 ALA A O 1
ATOM 696 N N . ARG A 1 92 ? 9.471 2.030 -20.512 1.00 72.06 92 ARG A N 1
ATOM 697 C CA . ARG A 1 92 ? 9.624 0.821 -19.699 1.00 72.06 92 ARG A CA 1
ATOM 698 C C . ARG A 1 92 ? 8.310 0.494 -19.007 1.00 72.06 92 ARG A C 1
ATOM 700 O O . ARG A 1 92 ? 7.742 1.286 -18.265 1.00 72.06 92 ARG A O 1
ATOM 707 N N . TYR A 1 93 ? 7.813 -0.718 -19.235 1.00 70.62 93 TYR A N 1
ATOM 708 C CA . TYR A 1 93 ? 6.603 -1.187 -18.570 1.00 70.62 93 TYR A CA 1
ATOM 709 C C . TYR A 1 93 ? 6.943 -1.958 -17.290 1.00 70.62 93 TYR A C 1
ATOM 711 O O . TYR A 1 93 ? 7.512 -3.050 -17.332 1.00 70.62 93 TYR A O 1
ATOM 719 N N . CYS A 1 94 ? 6.552 -1.410 -16.140 1.00 73.88 94 CYS A N 1
ATOM 720 C CA . CYS A 1 94 ? 6.749 -2.038 -14.838 1.00 73.88 94 CYS A CA 1
ATOM 721 C C . CYS A 1 94 ? 5.458 -2.725 -14.349 1.00 73.88 94 CYS A C 1
ATOM 723 O O . CYS A 1 94 ? 4.630 -2.116 -13.666 1.00 73.88 94 CYS A O 1
ATOM 725 N N . HIS A 1 95 ? 5.301 -4.024 -14.645 1.00 76.44 95 HIS A N 1
ATOM 726 C CA . HIS A 1 95 ? 4.169 -4.843 -14.165 1.00 76.44 95 HIS A CA 1
ATOM 727 C C . HIS A 1 95 ? 3.978 -4.766 -12.640 1.00 76.44 95 HIS A C 1
ATOM 729 O O . HIS A 1 95 ? 2.853 -4.749 -12.142 1.00 76.44 95 HIS A O 1
ATOM 735 N N . THR A 1 96 ? 5.073 -4.715 -11.884 1.00 75.31 96 THR A N 1
ATOM 736 C CA . THR A 1 96 ? 5.055 -4.720 -10.416 1.00 75.31 96 THR A CA 1
ATOM 737 C C . THR A 1 96 ? 4.651 -3.367 -9.838 1.00 75.31 96 THR A C 1
ATOM 739 O O . THR A 1 96 ? 3.953 -3.327 -8.827 1.00 75.31 96 THR A O 1
ATOM 742 N N . CYS A 1 97 ? 4.984 -2.269 -10.517 1.00 76.12 97 CYS A N 1
ATOM 743 C CA . CYS A 1 97 ? 4.543 -0.918 -10.178 1.00 76.12 97 CYS A CA 1
ATOM 744 C C . CYS A 1 97 ? 3.026 -0.766 -10.386 1.00 76.12 97 CYS A C 1
ATOM 746 O O . CYS A 1 97 ? 2.324 -0.234 -9.525 1.00 76.12 97 CYS A O 1
ATOM 748 N N . VAL A 1 98 ? 2.495 -1.315 -11.488 1.00 82.94 98 VAL A N 1
ATOM 749 C CA . VAL A 1 98 ? 1.043 -1.373 -11.738 1.00 82.94 98 VAL A CA 1
ATOM 750 C C . VAL A 1 98 ? 0.342 -2.203 -10.661 1.00 82.94 98 VAL A C 1
ATOM 752 O O . VAL A 1 98 ? -0.683 -1.781 -10.127 1.00 82.94 98 VAL A O 1
ATOM 755 N N . LEU A 1 99 ? 0.918 -3.346 -10.274 1.00 84.94 99 LEU A N 1
ATOM 756 C CA . LEU A 1 99 ? 0.372 -4.176 -9.200 1.00 84.94 99 LEU A CA 1
ATOM 757 C C . LEU A 1 99 ? 0.338 -3.427 -7.855 1.00 84.94 99 LEU A C 1
ATOM 759 O O . LEU A 1 99 ? -0.669 -3.491 -7.151 1.00 84.94 99 LEU A O 1
ATOM 763 N N . GLN A 1 100 ? 1.390 -2.671 -7.514 1.00 83.50 100 GLN A N 1
ATOM 764 C CA . GLN A 1 100 ? 1.401 -1.829 -6.311 1.00 83.50 100 GLN A CA 1
ATOM 765 C C . GLN A 1 100 ? 0.299 -0.766 -6.335 1.00 83.50 100 GLN A C 1
ATOM 767 O O . GLN A 1 100 ? -0.384 -0.587 -5.328 1.00 83.50 100 GLN A O 1
ATOM 772 N N . LEU A 1 101 ? 0.067 -0.105 -7.473 1.00 85.25 101 LEU A N 1
ATOM 773 C CA . LEU A 1 101 ? -1.037 0.851 -7.602 1.00 85.25 101 LEU A CA 1
ATOM 774 C C . LEU A 1 101 ? -2.391 0.188 -7.357 1.00 85.25 101 LEU A C 1
ATOM 776 O O . LEU A 1 101 ? -3.192 0.716 -6.588 1.00 85.25 101 LEU A O 1
ATOM 780 N N . VAL A 1 102 ? -2.638 -0.988 -7.942 1.00 90.00 102 VAL A N 1
ATOM 781 C CA . VAL A 1 102 ? -3.892 -1.733 -7.734 1.00 90.00 102 VAL A CA 1
ATOM 782 C C . VAL A 1 102 ? -4.106 -2.057 -6.252 1.00 90.00 102 VAL A C 1
ATOM 784 O O . VAL A 1 102 ? -5.214 -1.886 -5.736 1.00 90.00 102 VAL A O 1
ATOM 787 N N . ILE A 1 103 ? -3.052 -2.469 -5.543 1.00 89.38 103 ILE A N 1
ATOM 788 C CA . ILE A 1 103 ? -3.111 -2.751 -4.101 1.00 89.38 103 ILE A CA 1
ATOM 789 C C . ILE A 1 103 ? -3.449 -1.475 -3.318 1.00 89.38 103 ILE A C 1
ATOM 791 O O . ILE A 1 103 ? -4.362 -1.491 -2.490 1.00 89.38 103 ILE A O 1
ATOM 795 N N . ILE A 1 104 ? -2.770 -0.358 -3.595 1.00 88.00 104 ILE A N 1
ATOM 796 C CA . ILE A 1 104 ? -2.997 0.915 -2.895 1.00 88.00 104 ILE A CA 1
ATOM 797 C C . ILE A 1 104 ? -4.413 1.441 -3.145 1.00 88.00 104 ILE A C 1
ATOM 799 O O . ILE A 1 104 ? -5.096 1.833 -2.198 1.00 88.00 104 ILE A O 1
ATOM 803 N N . PHE A 1 105 ? -4.899 1.396 -4.388 1.00 88.81 105 PHE A N 1
ATOM 804 C CA . PHE A 1 105 ? -6.273 1.783 -4.708 1.00 88.81 105 PHE A CA 1
ATOM 805 C C . PHE A 1 105 ? -7.300 0.884 -4.018 1.00 88.81 105 PHE A C 1
ATOM 807 O O . PHE A 1 105 ? -8.312 1.381 -3.526 1.00 88.81 105 PHE A O 1
ATOM 814 N N . SER A 1 106 ? -7.021 -0.416 -3.901 1.00 89.62 106 SER A N 1
ATOM 815 C CA . SER A 1 106 ? -7.878 -1.350 -3.161 1.00 89.62 106 SER A CA 1
ATOM 816 C C . SER A 1 106 ? -7.935 -1.012 -1.666 1.00 89.62 106 SER A C 1
ATOM 818 O O . SER A 1 106 ? -9.007 -1.070 -1.054 1.00 89.62 106 SER A O 1
ATOM 820 N N . ILE A 1 107 ? -6.808 -0.598 -1.073 1.00 86.38 107 ILE A N 1
ATOM 821 C CA . ILE A 1 107 ? -6.745 -0.118 0.317 1.00 86.38 107 ILE A CA 1
ATOM 822 C C . ILE A 1 107 ? -7.528 1.193 0.467 1.00 86.38 107 ILE A C 1
ATOM 824 O O . ILE A 1 107 ? -8.359 1.297 1.368 1.00 86.38 107 ILE A O 1
ATOM 828 N N . LEU A 1 108 ? -7.332 2.166 -0.429 1.00 86.94 108 LEU A N 1
ATOM 829 C CA . LEU A 1 108 ? -8.059 3.44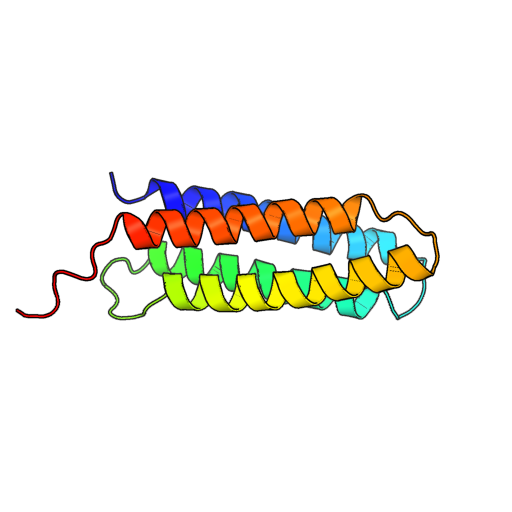1 -0.422 1.00 86.94 108 LEU A CA 1
ATOM 830 C C . LEU A 1 108 ? -9.571 3.236 -0.547 1.00 86.94 108 LEU A C 1
ATOM 832 O O . LEU A 1 108 ? -10.338 3.809 0.228 1.00 86.94 108 LEU A O 1
ATOM 836 N N . PHE A 1 109 ? -10.001 2.378 -1.471 1.00 85.75 109 PHE A N 1
ATOM 837 C CA . PHE A 1 109 ? -11.405 2.020 -1.635 1.00 85.75 109 PHE A CA 1
ATOM 838 C C . PHE A 1 109 ? -11.965 1.370 -0.367 1.00 85.75 109 PHE A C 1
ATOM 840 O O . PHE A 1 109 ? -13.030 1.761 0.106 1.00 85.75 109 PHE A O 1
ATOM 847 N N . SER A 1 110 ? -11.218 0.445 0.242 1.00 83.38 110 SER A N 1
ATOM 848 C CA . SER A 1 110 ? -11.598 -0.196 1.508 1.00 83.38 110 SER A CA 1
ATOM 849 C C . SER A 1 110 ? -11.691 0.808 2.663 1.00 83.38 110 SER A C 1
ATOM 851 O O . SER A 1 110 ? -12.599 0.714 3.491 1.00 83.38 110 SER A O 1
ATOM 853 N N . CYS A 1 111 ? -10.805 1.808 2.707 1.00 79.50 111 CYS A N 1
ATOM 854 C CA . CYS A 1 111 ? -10.872 2.909 3.663 1.00 79.50 111 CYS A CA 1
ATOM 855 C C . CYS A 1 111 ? -12.119 3.775 3.449 1.00 79.50 111 CYS A C 1
ATOM 857 O O . CYS A 1 111 ? -12.816 4.066 4.417 1.00 79.50 111 CYS A O 1
ATOM 859 N N . ILE A 1 112 ? -12.440 4.152 2.207 1.00 78.69 112 ILE A N 1
ATOM 860 C CA . ILE A 1 112 ? -13.632 4.955 1.882 1.00 78.69 112 ILE A CA 1
ATOM 861 C C . ILE A 1 112 ? -14.913 4.172 2.182 1.00 78.69 112 ILE A C 1
ATOM 863 O O . ILE A 1 112 ? -15.832 4.712 2.797 1.00 78.69 112 ILE A O 1
ATOM 867 N N . ALA A 1 113 ? -14.972 2.895 1.801 1.00 74.75 113 ALA A N 1
ATOM 868 C CA . ALA A 1 113 ? -16.091 2.017 2.120 1.00 74.75 113 ALA A CA 1
ATOM 869 C C . ALA A 1 113 ? -16.259 1.884 3.642 1.00 74.75 113 ALA A C 1
ATOM 871 O O . ALA A 1 113 ? -17.358 2.057 4.161 1.00 74.75 113 ALA A O 1
ATOM 872 N N . GLY A 1 114 ? -15.161 1.685 4.378 1.00 64.44 114 GLY A N 1
ATOM 873 C CA . GLY A 1 114 ? -15.162 1.666 5.841 1.00 64.44 114 GLY A CA 1
ATOM 874 C C . GLY A 1 114 ? -15.617 2.987 6.473 1.00 64.44 114 GLY A C 1
ATOM 875 O O . GLY A 1 114 ? -16.322 2.962 7.478 1.00 64.44 114 GLY A O 1
ATOM 876 N N . LEU A 1 115 ? -15.268 4.131 5.874 1.00 61.22 115 LEU A N 1
ATOM 877 C CA . LEU A 1 115 ? -15.696 5.464 6.314 1.00 61.22 115 LEU A CA 1
ATOM 878 C C . LEU A 1 115 ? -17.176 5.735 6.019 1.00 61.22 115 LEU A C 1
ATOM 880 O O . LEU A 1 115 ? -17.839 6.354 6.841 1.00 61.22 115 LEU A O 1
ATOM 884 N N . ARG A 1 116 ? -17.723 5.254 4.895 1.00 57.97 116 ARG A N 1
ATOM 885 C CA . ARG A 1 116 ? -19.153 5.413 4.573 1.00 57.97 116 ARG A CA 1
ATOM 886 C C . ARG A 1 116 ? -20.074 4.543 5.434 1.00 57.97 116 ARG A C 1
ATOM 888 O O . ARG A 1 116 ? -21.226 4.909 5.626 1.00 57.97 116 ARG A O 1
ATOM 895 N N . ILE A 1 117 ? -19.585 3.415 5.958 1.00 50.88 117 ILE A N 1
ATOM 896 C CA . ILE A 1 117 ? -20.365 2.516 6.834 1.00 50.88 117 ILE A CA 1
ATOM 897 C C . ILE A 1 117 ? -20.354 2.996 8.298 1.00 50.88 117 ILE A C 1
ATOM 899 O O . ILE A 1 117 ? -21.221 2.614 9.083 1.00 50.88 117 ILE A O 1
ATOM 903 N N . VAL A 1 118 ? -19.384 3.829 8.688 1.00 47.50 118 VAL A N 1
ATOM 904 C CA . VAL A 1 118 ? -19.336 4.454 10.015 1.00 47.50 118 VAL A CA 1
ATOM 905 C C . VAL A 1 118 ? -19.849 5.882 9.865 1.00 47.50 118 VAL A C 1
ATOM 907 O O . VAL A 1 118 ? -19.040 6.780 9.614 1.00 47.50 118 VAL A O 1
ATOM 910 N N . PRO A 1 119 ? -21.169 6.127 9.993 1.00 42.16 119 PRO A N 1
ATOM 911 C CA . PRO A 1 119 ? -21.642 7.490 10.071 1.00 42.16 119 PRO A CA 1
ATOM 912 C C . PRO A 1 119 ? -20.901 8.141 11.234 1.00 42.16 119 PRO A C 1
ATOM 914 O O . PRO A 1 119 ? -20.735 7.584 12.320 1.00 42.16 119 PRO A O 1
ATOM 917 N N . TRP A 1 120 ? -20.417 9.339 10.967 1.00 46.12 120 TRP A N 1
ATOM 918 C CA . TRP A 1 120 ? -19.790 10.257 11.905 1.00 46.12 120 TRP A CA 1
ATOM 919 C C . TRP A 1 120 ? -20.719 10.615 13.102 1.00 46.12 120 TRP A C 1
ATOM 921 O O . TRP A 1 120 ? -20.313 11.303 14.035 1.00 46.12 120 TRP A O 1
ATOM 931 N N . GLU A 1 121 ? -21.937 10.060 13.122 1.00 46.53 121 GLU A N 1
ATOM 932 C CA . GLU A 1 121 ? -22.897 9.966 14.222 1.00 46.53 121 GLU A CA 1
ATOM 933 C C . GLU A 1 121 ? -22.438 9.007 15.338 1.00 46.53 121 GLU A C 1
ATOM 935 O O . GLU A 1 121 ? -22.734 7.811 15.335 1.00 46.53 121 GLU A O 1
ATOM 940 N N . ARG A 1 122 ? -21.695 9.541 16.311 1.00 50.12 122 ARG A N 1
ATOM 941 C CA . ARG A 1 122 ? -21.875 9.300 17.767 1.00 50.12 122 ARG A CA 1
ATOM 942 C C . ARG A 1 122 ? -20.724 9.918 18.571 1.00 50.12 122 ARG A C 1
ATOM 944 O O . ARG A 1 122 ? -20.031 9.245 19.328 1.00 50.12 122 ARG A O 1
ATOM 951 N N . ARG A 1 123 ? -20.469 11.213 18.366 1.00 47.16 123 ARG A N 1
ATOM 952 C CA . ARG A 1 123 ? -19.791 12.075 19.360 1.00 47.16 123 ARG A CA 1
ATOM 953 C C . ARG A 1 123 ? -20.460 13.446 19.450 1.00 47.16 123 ARG A C 1
ATOM 955 O O . ARG A 1 123 ? -19.793 14.474 19.481 1.00 47.16 123 ARG A O 1
ATOM 962 N N . ALA A 1 124 ? -21.783 13.421 19.470 1.00 48.56 124 ALA A N 1
ATOM 963 C CA . ALA A 1 124 ? -22.593 14.410 20.158 1.00 48.56 124 ALA A CA 1
ATOM 964 C C . ALA A 1 124 ? -23.420 13.615 21.176 1.00 48.56 124 ALA A C 1
ATOM 966 O O . ALA A 1 124 ? -24.593 13.388 20.939 1.00 48.56 124 ALA A O 1
ATOM 967 N N . GLU A 1 125 ? -22.741 13.044 22.177 1.00 44.34 125 GLU A N 1
ATOM 968 C CA . GLU A 1 125 ? -23.283 12.474 23.426 1.00 44.34 125 GLU A CA 1
ATOM 969 C C . GLU A 1 125 ? -22.111 12.063 24.329 1.00 44.34 125 GLU A C 1
ATOM 971 O O . GLU A 1 125 ? -21.189 11.370 23.826 1.00 44.34 125 GLU A O 1
#